Protein AF-A0A0D5C293-F1 (afdb_monomer)

Radius of gyration: 17.6 Å; Cα contacts (8 Å, |Δi|>4): 68; chains: 1; bounding box: 42×33×55 Å

Secondary structure (DSSP, 8-state):
-HHHHHHHHHHHHHHHHHHHHHHHHHHHHHHHHTTSS-HHHHHHHHHHHHHT-----HHHHHHHHHS-SEETTEEPPTTHHHHHHHHHHHHHHHHHHHHHTTTS---HHHHH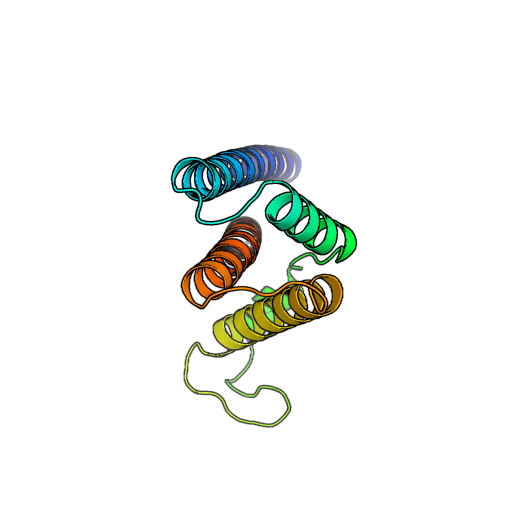HHHHHHHHHHHHHHHHHHHHHHHHHHTT-

Sequence (141 aa):
MDKILSKELKDLEKKLNKQRKEKAEEIIKDKLDKKKLDYDTISLILEIFEKSKFNWHDEHFDVFDTKTNNFRGKELPNNNRECVMLGLRLGMIRSKIIFNLRDRQFNEEERQSIDDLVWNFVWYQWKEARMLYDHSKNAKK

pLDDT: mean 85.19, std 9.33, range [49.0, 93.81]

Solvent-accessible surface area (backbone atoms only — not comparable to full-atom values): 8125 Å² total; per-residue (Å²): 112,70,72,57,57,54,47,54,51,52,52,48,51,53,51,45,54,50,52,47,51,53,52,50,52,52,52,51,47,54,34,45,77,69,64,46,46,56,70,67,60,52,51,50,51,52,50,54,57,59,74,58,72,78,76,86,52,67,68,60,54,50,52,58,74,69,53,68,55,58,54,98,91,38,80,48,64,88,82,41,63,59,55,47,52,52,49,53,51,44,51,55,5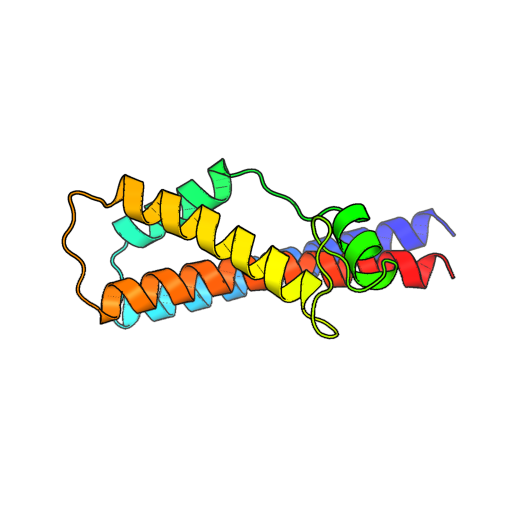3,49,54,52,48,50,65,76,43,65,93,57,92,72,55,71,67,38,52,51,44,49,52,52,51,51,44,50,54,54,49,48,55,48,52,47,44,50,54,52,46,53,51,56,53,61,74,72,107

Structure (mmCIF, N/CA/C/O backbone):
data_AF-A0A0D5C293-F1
#
_entry.id   AF-A0A0D5C293-F1
#
loop_
_atom_site.group_PDB
_atom_site.id
_atom_site.type_symbol
_atom_site.label_atom_id
_atom_site.label_alt_id
_atom_site.label_comp_id
_atom_site.label_asym_id
_atom_site.label_entity_id
_atom_site.label_seq_id
_atom_site.pdbx_PDB_ins_code
_atom_site.Cartn_x
_atom_site.Cartn_y
_atom_site.Cartn_z
_atom_site.occupancy
_atom_site.B_iso_or_equiv
_atom_site.auth_seq_id
_atom_site.auth_comp_id
_atom_site.auth_asym_id
_atom_site.auth_atom_id
_atom_site.pdbx_PDB_model_num
ATOM 1 N N . MET A 1 1 ? 12.240 9.172 -31.120 1.00 49.00 1 MET A N 1
ATOM 2 C CA . MET A 1 1 ? 11.761 7.985 -30.383 1.00 49.00 1 MET A CA 1
ATOM 3 C C . MET A 1 1 ? 11.633 8.290 -28.895 1.00 49.00 1 MET A C 1
ATOM 5 O O . MET A 1 1 ? 10.526 8.219 -28.381 1.00 49.00 1 MET A O 1
ATOM 9 N N . ASP A 1 2 ? 12.686 8.800 -28.252 1.00 57.47 2 ASP A N 1
ATOM 10 C CA . ASP A 1 2 ? 12.716 9.108 -26.806 1.00 57.47 2 ASP A CA 1
ATOM 11 C C . ASP A 1 2 ? 11.600 10.033 -26.294 1.00 57.47 2 ASP A C 1
ATOM 13 O O . ASP A 1 2 ? 11.096 9.869 -25.185 1.00 57.47 2 ASP A O 1
ATOM 17 N N . LYS A 1 3 ? 11.158 10.999 -27.110 1.00 58.78 3 LYS A N 1
ATOM 18 C CA . LYS A 1 3 ? 10.117 11.965 -26.718 1.00 58.78 3 LYS A CA 1
ATOM 19 C C . LYS A 1 3 ? 8.710 11.353 -26.645 1.00 58.78 3 LYS A C 1
ATOM 21 O O . LYS A 1 3 ? 7.891 11.830 -25.865 1.00 58.78 3 LYS A O 1
ATOM 26 N N . ILE A 1 4 ? 8.434 10.324 -27.453 1.00 62.12 4 ILE A N 1
ATOM 27 C CA . ILE A 1 4 ? 7.139 9.619 -27.486 1.00 62.12 4 ILE A CA 1
ATOM 28 C C . ILE A 1 4 ? 7.076 8.640 -26.312 1.00 62.12 4 ILE A C 1
ATOM 30 O O . ILE A 1 4 ? 6.152 8.721 -25.511 1.00 62.12 4 ILE A O 1
ATOM 34 N N . LEU A 1 5 ? 8.142 7.857 -26.126 1.00 61.81 5 LEU A N 1
ATOM 35 C CA . LEU A 1 5 ? 8.351 6.979 -24.971 1.00 61.81 5 LEU A CA 1
ATOM 36 C C . LEU A 1 5 ? 8.241 7.720 -23.630 1.00 61.81 5 LEU A C 1
ATOM 38 O O . LEU A 1 5 ? 7.571 7.263 -22.708 1.00 61.81 5 LEU A O 1
ATOM 42 N N . SER A 1 6 ? 8.828 8.917 -23.532 1.00 76.12 6 SER A N 1
ATOM 43 C CA . SER A 1 6 ? 8.711 9.756 -22.332 1.00 76.12 6 SER A CA 1
ATOM 44 C C . SER A 1 6 ? 7.284 10.265 -22.087 1.00 76.12 6 SER A C 1
ATOM 46 O O . SER A 1 6 ? 6.896 10.469 -20.936 1.00 76.12 6 SER A O 1
ATOM 48 N N . LYS A 1 7 ? 6.493 10.491 -23.144 1.00 83.06 7 LYS A N 1
ATOM 49 C CA . LYS A 1 7 ? 5.103 10.946 -23.019 1.00 83.06 7 LYS A CA 1
ATOM 50 C C . LYS A 1 7 ? 4.184 9.798 -22.600 1.00 83.06 7 LYS A C 1
ATOM 52 O O . LYS A 1 7 ? 3.413 9.969 -21.664 1.00 83.06 7 LYS A O 1
ATOM 57 N N . GLU A 1 8 ? 4.319 8.638 -23.235 1.00 84.81 8 GLU A N 1
ATOM 58 C CA . GLU A 1 8 ? 3.546 7.432 -22.916 1.00 84.81 8 GLU A CA 1
ATOM 59 C C . GLU A 1 8 ? 3.796 6.956 -21.483 1.00 84.81 8 GLU A C 1
ATOM 61 O O . GLU A 1 8 ? 2.839 6.685 -20.758 1.00 84.81 8 GLU A O 1
ATOM 66 N N . LEU A 1 9 ? 5.057 6.959 -21.031 1.00 85.44 9 LEU A N 1
ATOM 67 C CA . LEU A 1 9 ? 5.401 6.631 -19.647 1.00 85.44 9 LEU A CA 1
ATOM 68 C C . LEU A 1 9 ? 4.742 7.601 -18.655 1.00 85.44 9 LEU A C 1
ATOM 70 O O . LEU A 1 9 ? 4.116 7.164 -17.695 1.00 85.44 9 LEU A O 1
ATOM 74 N N . LYS A 1 10 ? 4.809 8.914 -18.910 1.00 86.44 10 LYS A N 1
ATOM 75 C CA . LYS A 1 10 ? 4.165 9.928 -18.054 1.00 86.44 10 LYS A CA 1
ATOM 76 C C . LYS A 1 10 ? 2.645 9.790 -18.018 1.00 86.44 10 LYS A C 1
ATOM 78 O O . LYS A 1 10 ? 2.025 10.042 -16.984 1.00 86.44 10 LYS A O 1
ATOM 83 N N . ASP A 1 11 ? 2.028 9.433 -19.138 1.00 90.25 11 ASP A N 1
ATOM 84 C CA . ASP A 1 11 ? 0.583 9.223 -19.208 1.00 90.25 11 ASP A CA 1
ATOM 85 C C . ASP A 1 11 ? 0.180 7.935 -18.466 1.00 90.25 11 ASP A C 1
ATOM 87 O O . ASP A 1 11 ? -0.825 7.927 -17.747 1.00 90.25 11 ASP A O 1
ATOM 91 N N . LEU A 1 12 ? 1.005 6.884 -18.541 1.00 89.62 12 LEU A N 1
ATOM 92 C CA . LEU A 1 12 ? 0.846 5.662 -17.753 1.00 89.62 12 LEU A CA 1
ATOM 93 C C . LEU A 1 12 ? 1.001 5.926 -16.248 1.00 89.62 12 LEU A C 1
ATOM 95 O O . LEU A 1 12 ? 0.128 5.521 -15.482 1.00 89.62 12 LEU A O 1
ATOM 99 N N . GLU A 1 13 ? 2.039 6.650 -15.824 1.00 88.19 13 GLU A N 1
ATOM 100 C CA . GLU A 1 13 ? 2.250 7.069 -14.427 1.00 88.19 13 GLU A CA 1
ATOM 101 C C . GLU A 1 13 ? 1.032 7.814 -13.878 1.00 88.19 13 GLU A C 1
ATOM 103 O O . GLU A 1 13 ? 0.504 7.477 -12.819 1.00 88.19 13 GLU A O 1
ATOM 108 N N . LYS A 1 14 ? 0.518 8.802 -14.621 1.00 90.88 14 LYS A N 1
ATOM 109 C CA . LYS A 1 14 ? -0.684 9.547 -14.214 1.00 90.88 14 LYS A CA 1
ATOM 110 C C . LYS A 1 14 ? -1.897 8.636 -14.067 1.00 90.88 14 LYS A C 1
ATOM 112 O O . LYS A 1 14 ? -2.649 8.776 -13.100 1.00 90.88 14 LYS A O 1
ATOM 117 N N . LYS A 1 15 ? -2.098 7.718 -15.017 1.00 92.38 15 LYS A N 1
ATOM 118 C CA . LYS A 1 15 ? -3.213 6.766 -14.996 1.00 92.38 15 LYS A CA 1
ATOM 119 C C . LYS A 1 15 ? -3.127 5.843 -13.783 1.00 92.38 15 LYS A C 1
ATOM 121 O O . LYS A 1 15 ? -4.125 5.686 -13.082 1.00 92.38 15 LYS A O 1
ATOM 126 N N . LEU A 1 16 ? -1.960 5.257 -13.524 1.00 90.69 16 LEU A N 1
ATOM 127 C CA . LEU A 1 16 ? -1.761 4.334 -12.408 1.00 90.69 16 LEU A CA 1
ATOM 128 C C . LEU A 1 16 ? -1.889 5.043 -11.059 1.00 90.69 16 LEU A C 1
ATOM 130 O O . LEU A 1 16 ? -2.598 4.547 -10.186 1.00 90.69 16 LEU A O 1
ATOM 134 N N . ASN A 1 17 ? -1.324 6.243 -10.924 1.00 89.00 17 ASN A N 1
ATOM 135 C CA . ASN A 1 17 ? -1.439 7.031 -9.701 1.00 89.00 17 ASN A CA 1
ATOM 136 C C . ASN A 1 17 ? -2.901 7.398 -9.404 1.00 89.00 17 ASN A C 1
ATOM 138 O O . ASN A 1 17 ? -3.348 7.303 -8.261 1.00 89.00 17 ASN A O 1
ATOM 142 N N . LYS A 1 18 ? -3.675 7.770 -10.434 1.00 91.25 18 LYS A N 1
ATOM 143 C CA . LYS A 1 18 ? -5.117 8.014 -10.292 1.00 91.25 18 LYS A CA 1
ATOM 144 C C . LYS A 1 18 ? -5.847 6.753 -9.821 1.00 91.25 18 LYS A C 1
ATOM 146 O O . LYS A 1 18 ? -6.546 6.808 -8.816 1.00 91.25 18 LYS A O 1
ATOM 151 N N . GLN A 1 19 ? -5.609 5.614 -10.472 1.00 91.06 19 GLN A N 1
ATOM 152 C CA . GLN A 1 19 ? -6.217 4.334 -10.090 1.00 91.06 19 GLN A CA 1
ATOM 153 C C . GLN A 1 19 ? -5.845 3.901 -8.667 1.00 91.06 19 GLN A C 1
ATOM 155 O O . GLN A 1 19 ? -6.679 3.353 -7.951 1.00 91.06 19 GLN A O 1
ATOM 160 N N . ARG A 1 20 ? -4.598 4.130 -8.239 1.00 89.62 20 ARG A N 1
ATOM 161 C CA . ARG A 1 20 ? -4.158 3.829 -6.873 1.00 89.62 20 ARG A CA 1
ATOM 162 C C . ARG A 1 20 ? -4.914 4.672 -5.853 1.00 89.62 20 ARG A C 1
ATOM 164 O O . ARG A 1 20 ? -5.347 4.126 -4.843 1.00 89.62 20 ARG A O 1
ATOM 171 N N . LYS A 1 21 ? -5.074 5.973 -6.111 1.00 89.56 21 LYS A N 1
ATOM 172 C CA . LYS A 1 21 ? -5.830 6.877 -5.233 1.00 89.56 21 LYS A CA 1
ATOM 173 C C . LYS A 1 21 ? -7.295 6.470 -5.133 1.00 89.56 21 LYS A C 1
ATOM 175 O O . LYS A 1 21 ? -7.781 6.305 -4.024 1.00 89.56 21 LYS A O 1
ATOM 180 N N . GLU A 1 22 ? -7.947 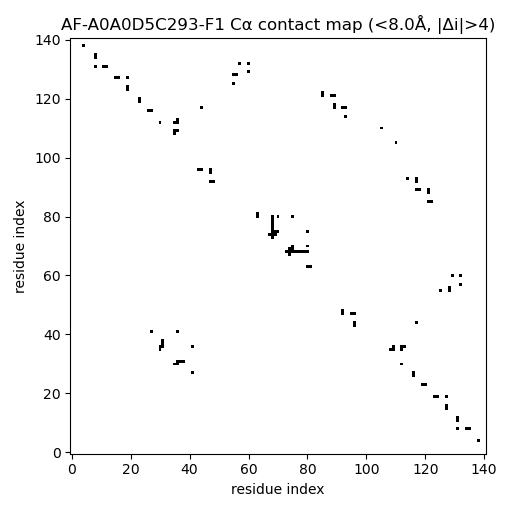6.217 -6.266 1.00 92.12 22 GLU A N 1
ATOM 181 C CA . GLU A 1 22 ? -9.347 5.770 -6.307 1.00 92.12 22 GLU A CA 1
ATOM 182 C C . GLU A 1 22 ? -9.545 4.484 -5.494 1.00 92.12 22 GLU A C 1
ATOM 184 O O . GLU A 1 22 ? -10.399 4.429 -4.615 1.00 92.12 22 GLU A O 1
ATOM 189 N N . LYS A 1 23 ? -8.682 3.480 -5.688 1.00 91.38 23 LYS A N 1
ATOM 190 C CA . LYS A 1 23 ? -8.754 2.226 -4.922 1.00 91.38 23 LYS A CA 1
ATOM 191 C C . LYS A 1 23 ? -8.460 2.409 -3.438 1.00 91.38 23 LYS A C 1
ATOM 193 O O . LYS A 1 23 ? -9.076 1.749 -2.608 1.00 91.38 23 LYS A O 1
ATOM 198 N N . ALA A 1 24 ? -7.510 3.275 -3.091 1.00 89.25 24 ALA A N 1
ATOM 199 C CA . ALA A 1 24 ? -7.227 3.586 -1.696 1.00 89.25 24 ALA A CA 1
ATOM 200 C C . ALA A 1 24 ? -8.446 4.234 -1.024 1.00 89.25 24 ALA A C 1
ATOM 202 O O . ALA A 1 24 ? -8.822 3.820 0.069 1.00 89.25 24 ALA A O 1
ATOM 203 N N . GLU A 1 25 ? -9.095 5.189 -1.694 1.00 92.19 25 GLU A N 1
ATOM 204 C CA . GLU A 1 25 ? -10.321 5.830 -1.214 1.00 92.19 25 GLU A CA 1
ATOM 205 C C . GLU A 1 25 ? -11.477 4.837 -1.065 1.00 92.19 25 GLU A C 1
ATOM 207 O O . GLU A 1 25 ? -12.167 4.867 -0.049 1.00 92.19 25 GLU A O 1
ATOM 212 N N . GLU A 1 26 ? -11.679 3.938 -2.032 1.00 93.81 26 GLU A N 1
ATOM 213 C CA . GLU A 1 26 ? -12.698 2.881 -1.958 1.00 93.81 26 GLU A CA 1
ATOM 214 C C . GLU A 1 26 ? -12.491 1.974 -0.741 1.00 93.81 26 GLU A C 1
ATOM 216 O O . GLU A 1 26 ? -13.432 1.706 0.004 1.00 93.81 26 GLU A O 1
ATOM 221 N N . ILE A 1 27 ? -11.253 1.540 -0.498 1.00 93.19 27 ILE A N 1
ATOM 222 C CA . ILE A 1 27 ? -10.926 0.658 0.629 1.00 93.19 27 ILE A CA 1
ATOM 223 C C . ILE A 1 27 ? -11.089 1.393 1.959 1.00 93.19 27 ILE A C 1
ATOM 225 O O . ILE A 1 27 ? -11.623 0.825 2.909 1.00 93.19 27 ILE A O 1
ATOM 229 N N . ILE A 1 28 ? -10.661 2.656 2.038 1.00 92.81 28 ILE A N 1
ATOM 230 C CA . ILE A 1 28 ? -10.857 3.493 3.227 1.00 92.81 28 ILE A CA 1
ATOM 231 C C . ILE A 1 28 ? -12.351 3.648 3.528 1.00 92.81 28 ILE A C 1
ATOM 233 O O . ILE A 1 28 ? -12.759 3.423 4.668 1.00 92.81 28 ILE A O 1
ATOM 237 N N . LYS A 1 29 ? -13.164 3.981 2.517 1.00 93.38 29 LYS A N 1
ATOM 238 C CA . LYS A 1 29 ? -14.622 4.103 2.657 1.00 93.38 29 LYS A CA 1
ATOM 239 C C . LYS A 1 29 ? -15.239 2.797 3.143 1.00 93.38 29 LYS A C 1
ATOM 241 O O . LYS A 1 29 ? -15.953 2.821 4.134 1.00 93.38 29 LYS A O 1
ATOM 246 N N . ASP A 1 30 ? -14.878 1.656 2.553 1.00 93.25 30 ASP A N 1
ATOM 247 C CA . ASP A 1 30 ? -15.384 0.346 2.990 1.00 93.25 30 ASP A CA 1
ATOM 248 C C . ASP A 1 30 ? -15.085 0.059 4.471 1.00 93.25 30 ASP A C 1
ATOM 250 O O . ASP A 1 30 ? -15.949 -0.427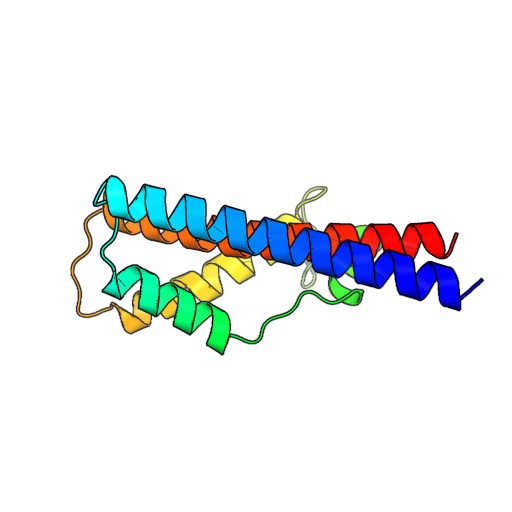 5.206 1.00 93.25 30 ASP A O 1
ATOM 254 N N . LYS A 1 31 ? -13.867 0.378 4.934 1.00 90.88 31 LYS A N 1
ATOM 255 C CA . LYS A 1 31 ? -13.474 0.179 6.337 1.00 90.88 31 LYS A CA 1
ATOM 256 C C . LYS A 1 31 ? -14.211 1.138 7.285 1.00 90.88 31 LYS A C 1
ATOM 258 O O . LYS A 1 31 ? -14.594 0.703 8.373 1.00 90.88 31 LYS A O 1
ATOM 263 N N . LEU A 1 32 ? -14.443 2.389 6.877 1.00 91.69 32 LEU A N 1
ATOM 264 C CA . LEU A 1 32 ? -15.205 3.385 7.647 1.00 91.69 32 LEU A CA 1
ATOM 265 C C . LEU A 1 32 ? -16.700 3.046 7.712 1.00 91.69 32 LEU A C 1
ATOM 267 O O . LEU A 1 32 ? -17.275 3.020 8.799 1.00 91.69 32 LEU A O 1
ATOM 271 N N . ASP A 1 33 ? -17.318 2.733 6.573 1.00 92.25 33 ASP A N 1
ATOM 272 C CA . ASP A 1 33 ? -18.754 2.452 6.455 1.00 92.25 33 ASP A CA 1
ATOM 273 C C . ASP A 1 33 ? -19.144 1.215 7.270 1.00 92.25 33 ASP A C 1
ATOM 275 O O . ASP A 1 33 ? -20.170 1.194 7.953 1.00 92.25 33 ASP A O 1
ATOM 279 N N . LYS A 1 34 ? -18.277 0.195 7.272 1.00 91.88 34 LYS A N 1
ATOM 280 C CA . LYS A 1 34 ? -18.444 -1.013 8.091 1.00 91.88 34 LYS A CA 1
ATOM 281 C C . LYS A 1 34 ? -18.051 -0.817 9.557 1.00 91.88 34 LYS A C 1
ATOM 283 O O . LYS A 1 34 ? -18.116 -1.781 10.314 1.00 91.88 34 LYS A O 1
ATOM 288 N N . LYS A 1 35 ? -17.626 0.389 9.958 1.00 88.31 35 LYS A N 1
ATOM 289 C CA . LYS A 1 35 ? -17.111 0.714 11.301 1.00 88.31 35 LYS A CA 1
ATOM 290 C C . LYS A 1 35 ? -15.996 -0.228 11.765 1.00 88.31 35 LYS A C 1
ATOM 292 O O . LYS A 1 35 ? -15.852 -0.491 12.953 1.00 88.31 35 LYS A O 1
ATOM 297 N N . LYS A 1 36 ? -15.210 -0.740 10.815 1.00 88.81 36 LYS A N 1
ATOM 298 C CA . LYS A 1 36 ? -14.079 -1.637 11.083 1.00 88.81 36 LYS A CA 1
ATOM 299 C C . LYS A 1 36 ? -12.852 -0.891 11.582 1.00 88.81 36 LYS A C 1
ATOM 301 O O . LYS A 1 36 ? -12.008 -1.489 12.235 1.00 88.81 36 LYS A O 1
ATOM 306 N N . LEU A 1 37 ? -12.739 0.387 11.223 1.00 90.88 37 LEU A N 1
ATOM 307 C CA . LEU A 1 37 ? -11.715 1.315 11.688 1.00 90.88 37 LEU A CA 1
ATOM 308 C C . LEU A 1 37 ? -12.338 2.699 11.838 1.00 90.88 37 LEU A C 1
ATOM 310 O O . LEU A 1 37 ? -13.228 3.065 11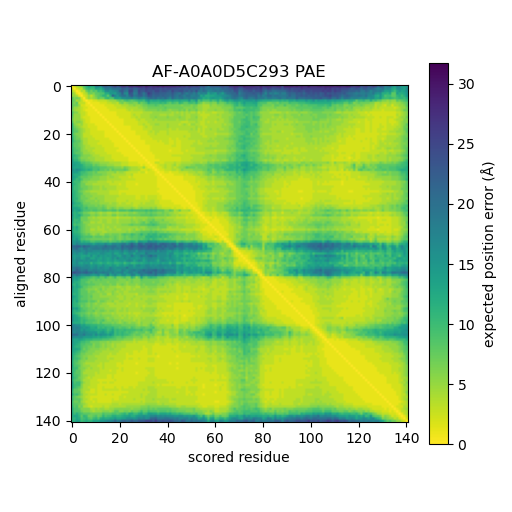.069 1.00 90.88 37 LEU A O 1
ATOM 314 N N . ASP A 1 38 ? -11.842 3.476 12.795 1.00 90.94 38 ASP A N 1
ATOM 315 C CA . ASP A 1 38 ? -12.201 4.884 12.923 1.00 90.94 38 ASP A CA 1
ATOM 316 C C . ASP A 1 38 ? -11.302 5.804 12.086 1.00 90.94 38 ASP A C 1
ATOM 318 O O . ASP A 1 38 ? -10.242 5.421 11.578 1.00 90.94 38 ASP A O 1
ATOM 322 N N . TYR A 1 39 ? -11.760 7.047 11.937 1.00 91.56 39 TYR A N 1
ATOM 323 C CA . TYR A 1 39 ? -11.086 8.064 1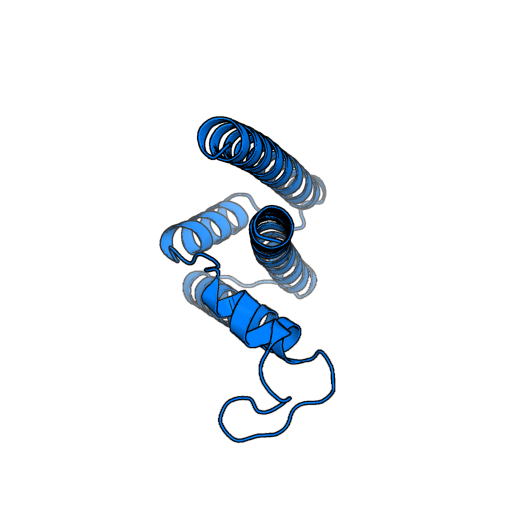1.138 1.00 91.56 39 TYR A CA 1
ATOM 324 C C . TYR A 1 39 ? -9.672 8.376 11.645 1.00 91.56 39 TYR A C 1
ATOM 326 O O . TYR A 1 39 ? -8.756 8.552 10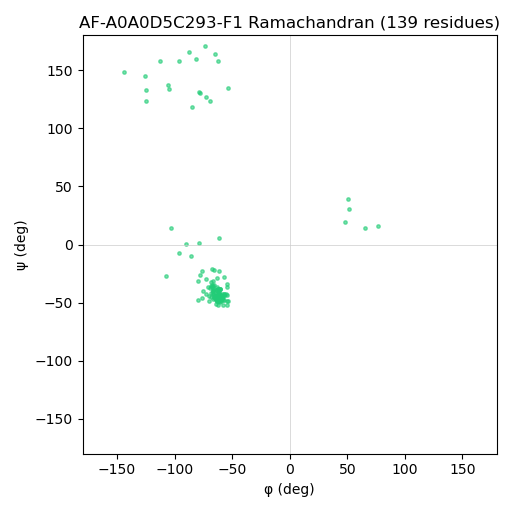.839 1.00 91.56 39 TYR A O 1
ATOM 334 N N . ASP A 1 40 ? -9.474 8.397 12.964 1.00 91.00 40 ASP A N 1
ATOM 335 C CA . ASP A 1 40 ? -8.182 8.705 13.583 1.00 91.00 40 ASP A CA 1
ATOM 336 C C . ASP A 1 40 ? -7.147 7.619 13.273 1.00 91.00 40 ASP A C 1
ATOM 338 O O . ASP A 1 40 ? -6.007 7.914 12.910 1.00 91.00 40 ASP A O 1
ATOM 342 N N . THR A 1 41 ? -7.560 6.350 13.328 1.00 91.56 41 THR A N 1
ATOM 343 C CA . THR A 1 41 ? -6.713 5.204 12.984 1.00 91.56 41 THR A CA 1
ATOM 344 C C . THR A 1 41 ? -6.314 5.251 11.516 1.00 91.56 41 THR A C 1
ATOM 346 O O . THR A 1 41 ? -5.138 5.087 11.192 1.00 91.56 41 THR A O 1
ATOM 349 N N . ILE A 1 42 ? -7.265 5.509 10.614 1.00 93.06 42 ILE A N 1
ATOM 350 C CA . ILE A 1 42 ? -6.972 5.606 9.179 1.00 93.06 42 ILE A CA 1
ATOM 351 C C . ILE A 1 42 ? -6.034 6.782 8.894 1.00 93.06 42 ILE A C 1
ATOM 353 O O . ILE A 1 42 ? -5.060 6.620 8.156 1.00 93.06 42 ILE A O 1
ATOM 357 N N . SER A 1 43 ? -6.284 7.938 9.509 1.00 93.31 43 SER A N 1
ATOM 358 C CA . SER A 1 43 ? -5.453 9.135 9.353 1.00 93.31 43 SER A CA 1
ATOM 359 C C . SER A 1 43 ? -4.011 8.878 9.789 1.00 93.31 43 SER A C 1
ATOM 361 O O . SER A 1 43 ? -3.079 9.196 9.051 1.00 93.31 43 SER A O 1
ATOM 363 N N . LEU A 1 44 ? -3.818 8.209 10.928 1.00 93.00 44 LEU A N 1
ATOM 364 C CA . LEU A 1 44 ? -2.493 7.820 11.402 1.00 93.00 44 LEU A CA 1
ATOM 365 C C . LEU A 1 44 ? -1.793 6.846 10.442 1.00 93.00 44 LEU A C 1
ATOM 367 O O . LEU A 1 44 ? -0.599 6.985 10.171 1.00 93.00 44 LEU A O 1
ATOM 371 N N . ILE A 1 45 ? -2.512 5.844 9.926 1.00 92.56 45 ILE A N 1
ATOM 372 C CA . ILE A 1 45 ? -1.950 4.875 8.972 1.00 92.56 45 ILE A CA 1
ATOM 373 C C . ILE A 1 45 ? -1.457 5.596 7.715 1.00 92.56 45 ILE A C 1
ATOM 375 O O . ILE A 1 45 ? -0.341 5.331 7.260 1.00 92.56 45 ILE A O 1
ATOM 379 N N . LEU A 1 46 ? -2.261 6.519 7.179 1.00 92.19 46 LEU A N 1
ATOM 380 C CA . LEU A 1 46 ? -1.898 7.337 6.021 1.00 92.19 46 LEU A CA 1
ATOM 381 C C . LEU A 1 46 ? -0.663 8.196 6.306 1.00 92.19 46 LEU A C 1
ATOM 383 O O . LEU A 1 46 ? 0.284 8.184 5.518 1.00 92.19 46 LEU A O 1
ATOM 387 N N . GLU A 1 47 ? -0.630 8.863 7.458 1.00 92.88 47 GLU A N 1
ATOM 388 C CA . GLU A 1 47 ? 0.496 9.693 7.885 1.00 92.88 47 GLU A CA 1
ATOM 389 C C . GLU A 1 47 ? 1.795 8.879 8.005 1.00 92.88 47 GLU A C 1
ATOM 391 O O . GLU A 1 47 ? 2.852 9.295 7.525 1.00 92.88 47 GLU A O 1
ATOM 396 N N . ILE A 1 48 ? 1.738 7.685 8.605 1.00 92.25 48 ILE A N 1
ATOM 397 C CA . ILE A 1 48 ? 2.893 6.783 8.718 1.00 92.25 48 ILE A CA 1
ATOM 398 C C . ILE A 1 48 ? 3.377 6.345 7.335 1.00 92.25 48 ILE A C 1
ATOM 400 O O . ILE A 1 48 ? 4.590 6.280 7.093 1.00 92.25 48 ILE A O 1
ATOM 404 N N . PHE A 1 49 ? 2.448 6.047 6.427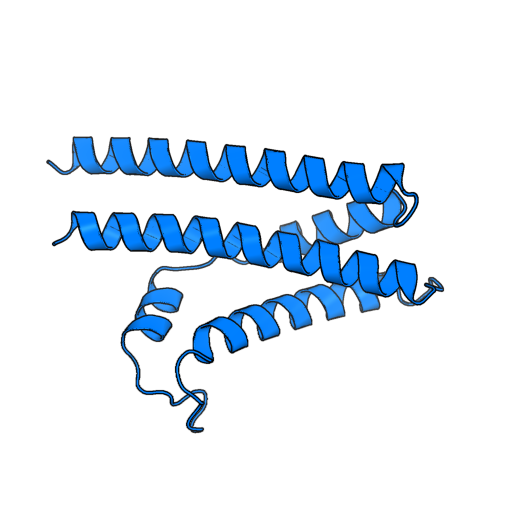 1.00 89.69 49 PHE A N 1
ATOM 405 C CA . PHE A 1 49 ? 2.773 5.689 5.053 1.00 89.69 49 PHE A CA 1
ATOM 406 C C . PHE A 1 49 ? 3.491 6.829 4.334 1.00 89.69 49 PHE A C 1
ATOM 408 O O . PHE A 1 49 ? 4.557 6.607 3.758 1.00 89.69 49 PHE A O 1
ATOM 415 N N . GLU A 1 50 ? 2.970 8.049 4.422 1.00 88.12 50 GLU A N 1
ATOM 416 C CA . GLU A 1 50 ? 3.556 9.235 3.800 1.00 88.12 50 GLU A CA 1
ATOM 417 C C . GLU A 1 50 ? 4.942 9.556 4.382 1.00 88.12 50 GLU A C 1
ATOM 419 O O . GLU A 1 50 ? 5.931 9.670 3.649 1.00 88.12 50 GLU A O 1
ATOM 424 N N . LYS A 1 51 ? 5.063 9.578 5.716 1.00 90.75 51 LYS A N 1
ATOM 425 C CA . LYS A 1 51 ? 6.333 9.822 6.423 1.00 90.75 51 LYS A CA 1
ATOM 426 C C . LYS A 1 51 ? 7.400 8.776 6.131 1.00 90.75 51 LYS A C 1
ATOM 428 O O . LYS A 1 51 ? 8.588 9.052 6.293 1.00 90.75 51 LYS A O 1
ATOM 433 N N . SER A 1 52 ? 7.010 7.573 5.713 1.00 86.88 52 SER A N 1
ATOM 434 C CA . SER A 1 52 ? 7.970 6.521 5.390 1.00 86.88 52 SER A CA 1
ATOM 435 C C . SER A 1 52 ? 8.844 6.845 4.174 1.00 86.88 52 SER A C 1
ATOM 437 O O . SER A 1 52 ? 9.914 6.249 4.068 1.00 86.88 52 SER A O 1
ATOM 439 N N . LYS A 1 53 ? 8.395 7.748 3.281 1.00 84.31 53 LYS A N 1
ATOM 440 C CA . LYS A 1 53 ? 9.086 8.181 2.046 1.00 84.31 53 LYS A CA 1
ATOM 441 C C . LYS A 1 53 ? 9.629 7.041 1.171 1.00 84.31 53 LYS A C 1
ATOM 443 O O . LYS A 1 53 ? 10.527 7.247 0.360 1.00 84.31 53 LYS A O 1
ATOM 448 N N . PHE A 1 54 ? 9.119 5.827 1.354 1.00 85.56 54 PHE A N 1
ATOM 449 C CA . PHE A 1 54 ? 9.620 4.654 0.660 1.00 85.56 54 PHE A CA 1
ATOM 450 C C . PHE A 1 54 ? 9.069 4.617 -0.757 1.00 85.56 54 PHE A C 1
ATOM 452 O O . PHE A 1 54 ? 7.854 4.695 -0.947 1.00 85.56 54 PHE A O 1
ATOM 459 N N . ASN A 1 55 ? 9.965 4.403 -1.714 1.00 85.56 55 ASN A N 1
ATOM 460 C CA . ASN A 1 55 ? 9.638 4.203 -3.113 1.00 85.56 55 ASN A CA 1
ATOM 461 C C . ASN A 1 55 ? 10.257 2.893 -3.599 1.00 85.56 55 ASN A C 1
ATOM 463 O O . ASN A 1 55 ? 11.346 2.499 -3.176 1.00 85.56 55 ASN A O 1
ATOM 467 N N . TRP A 1 56 ? 9.545 2.214 -4.491 1.00 88.25 56 TRP A N 1
ATOM 468 C CA . TRP A 1 56 ? 10.114 1.104 -5.237 1.00 88.25 56 TRP A CA 1
ATOM 469 C C . TRP A 1 56 ? 10.992 1.673 -6.351 1.00 88.25 56 TRP A C 1
ATOM 471 O O . TRP A 1 56 ? 10.554 2.562 -7.077 1.00 88.25 56 TRP A O 1
ATOM 481 N N . HIS A 1 57 ? 12.218 1.174 -6.461 1.00 87.44 57 HIS A N 1
ATOM 482 C CA . HIS A 1 57 ? 13.173 1.568 -7.487 1.00 87.44 57 HIS A CA 1
ATOM 483 C C . HIS A 1 57 ? 13.424 0.407 -8.450 1.00 87.44 57 HIS A C 1
ATOM 485 O O . HIS A 1 57 ? 13.210 -0.753 -8.084 1.00 87.44 57 HIS A O 1
ATOM 491 N N . ASP A 1 58 ? 13.893 0.717 -9.658 1.00 86.50 58 ASP A N 1
ATOM 492 C CA . ASP A 1 58 ? 14.177 -0.267 -10.707 1.00 86.50 58 ASP A CA 1
ATOM 493 C C . ASP A 1 58 ? 15.131 -1.364 -10.214 1.00 86.50 58 ASP A C 1
ATOM 495 O O . ASP A 1 58 ? 14.918 -2.543 -10.498 1.00 86.50 58 ASP A O 1
ATOM 499 N N . GLU A 1 59 ? 16.113 -1.013 -9.377 1.00 84.00 59 GLU A N 1
ATOM 500 C CA . GLU A 1 59 ? 17.079 -1.964 -8.825 1.00 84.00 59 GLU A CA 1
ATOM 501 C C . GLU A 1 59 ? 16.412 -3.026 -7.942 1.00 84.00 59 GLU A C 1
ATOM 503 O O . GLU A 1 59 ? 16.912 -4.149 -7.843 1.00 84.00 59 GLU A O 1
ATOM 508 N N . HIS A 1 60 ? 15.282 -2.708 -7.298 1.00 85.62 60 HIS A N 1
ATOM 509 C CA . HIS A 1 60 ? 14.529 -3.700 -6.532 1.00 85.62 60 HIS A CA 1
ATOM 510 C C . HIS A 1 60 ? 13.980 -4.791 -7.457 1.00 85.62 60 HIS A C 1
ATOM 512 O O . HIS A 1 60 ? 14.107 -5.974 -7.142 1.00 85.62 60 HIS A O 1
ATOM 518 N N . PHE A 1 61 ? 13.425 -4.402 -8.606 1.00 87.12 61 PHE A N 1
ATOM 519 C CA . PHE A 1 61 ? 12.842 -5.326 -9.577 1.00 87.12 61 PHE A CA 1
ATOM 520 C C . PHE A 1 61 ? 13.912 -6.081 -10.366 1.00 87.12 61 PHE A C 1
ATOM 522 O O . PHE A 1 61 ? 13.801 -7.295 -10.519 1.00 87.12 61 PHE A O 1
ATOM 529 N N . ASP A 1 62 ? 15.004 -5.418 -10.759 1.00 83.19 62 ASP A N 1
ATOM 530 C CA . ASP A 1 62 ? 16.163 -6.083 -11.365 1.00 83.19 62 ASP A CA 1
ATOM 531 C C . ASP A 1 62 ? 16.689 -7.197 -10.444 1.00 83.19 62 ASP A C 1
ATOM 533 O O . ASP A 1 62 ? 16.977 -8.306 -10.894 1.00 83.19 62 ASP A O 1
ATOM 537 N N . VAL A 1 63 ? 16.773 -6.954 -9.132 1.00 78.75 63 VAL A N 1
ATOM 538 C CA . VAL A 1 63 ? 17.195 -7.968 -8.151 1.00 78.75 63 VAL A CA 1
ATOM 539 C C . VAL A 1 63 ? 16.192 -9.121 -8.028 1.00 78.75 63 VAL A C 1
ATOM 541 O O . VAL A 1 63 ? 16.615 -10.267 -7.824 1.00 78.75 63 VAL A O 1
ATOM 544 N N . PHE A 1 64 ? 14.889 -8.848 -8.138 1.00 80.06 64 PHE A N 1
ATOM 545 C CA . PHE A 1 64 ? 13.860 -9.893 -8.158 1.00 80.06 64 PHE A CA 1
ATOM 546 C C . PHE A 1 64 ? 14.006 -10.783 -9.388 1.00 80.06 64 PHE A C 1
ATOM 548 O O . PHE A 1 64 ? 14.059 -12.004 -9.242 1.00 80.06 64 PHE A O 1
ATOM 555 N N . ASP A 1 65 ? 14.174 -10.167 -10.554 1.00 79.75 65 ASP A N 1
ATOM 556 C CA . ASP A 1 65 ? 14.130 -10.848 -11.845 1.00 79.75 65 ASP A CA 1
ATOM 557 C C . ASP A 1 65 ? 15.441 -11.577 -12.190 1.00 79.75 65 ASP A C 1
ATOM 559 O O . ASP A 1 65 ? 15.416 -12.596 -12.877 1.00 79.75 65 ASP A O 1
ATOM 563 N N . THR A 1 66 ? 16.600 -11.074 -11.737 1.00 75.81 66 THR A N 1
ATOM 564 C CA . THR A 1 66 ? 17.915 -11.530 -12.248 1.00 75.81 66 THR A CA 1
ATOM 565 C C . THR A 1 66 ? 18.733 -12.397 -11.297 1.00 75.81 66 THR A C 1
ATOM 567 O O . THR A 1 66 ? 19.574 -13.173 -11.752 1.00 75.81 66 THR A O 1
ATOM 570 N N . LYS A 1 67 ? 18.562 -12.275 -9.973 1.00 67.81 67 LYS A N 1
ATOM 571 C CA . LYS A 1 67 ? 19.430 -13.006 -9.032 1.00 67.81 67 LYS A CA 1
ATOM 572 C C . LYS A 1 67 ? 18.984 -14.456 -8.840 1.00 67.81 67 LYS A C 1
ATOM 574 O O . LYS A 1 67 ? 17.832 -14.800 -9.095 1.00 67.81 67 LYS A O 1
ATOM 579 N N . THR A 1 68 ? 19.892 -15.307 -8.363 1.00 64.75 68 THR A N 1
ATOM 580 C CA . THR A 1 68 ? 19.562 -16.646 -7.848 1.00 64.75 68 THR A CA 1
ATOM 581 C C . THR A 1 68 ? 18.698 -16.520 -6.598 1.00 64.75 68 THR A C 1
ATOM 583 O O . THR A 1 68 ? 18.656 -15.451 -5.988 1.00 64.75 68 THR A O 1
ATOM 586 N N . ASN A 1 69 ? 18.021 -17.589 -6.170 1.00 70.50 69 ASN A N 1
ATOM 587 C CA . ASN A 1 69 ? 17.127 -17.544 -5.008 1.00 70.50 69 ASN A CA 1
ATOM 588 C C . ASN A 1 69 ? 17.802 -17.175 -3.676 1.00 70.50 69 ASN A C 1
ATOM 590 O O . ASN A 1 69 ? 17.143 -17.151 -2.646 1.00 70.50 69 ASN A O 1
ATOM 594 N N . ASN A 1 70 ? 19.082 -16.821 -3.668 1.00 67.69 70 ASN A N 1
ATOM 595 C CA . ASN A 1 70 ? 19.769 -16.337 -2.491 1.00 67.69 70 ASN A CA 1
ATOM 596 C C . ASN A 1 70 ? 19.303 -14.941 -2.044 1.00 67.69 70 ASN A C 1
ATOM 598 O O . ASN A 1 70 ? 19.443 -13.946 -2.756 1.00 67.69 70 ASN A O 1
ATOM 602 N N . PHE A 1 71 ? 18.850 -14.850 -0.796 1.00 69.75 71 PHE A N 1
ATOM 603 C CA . PHE A 1 71 ? 18.603 -13.609 -0.071 1.00 69.75 71 PHE A CA 1
ATOM 604 C C . PHE A 1 71 ? 19.382 -13.629 1.246 1.00 69.75 71 PHE A C 1
ATOM 606 O O . PHE A 1 71 ? 19.241 -14.551 2.044 1.00 69.75 71 PHE A O 1
ATOM 613 N N . ARG A 1 72 ? 20.239 -12.621 1.474 1.00 70.88 72 ARG A N 1
ATOM 614 C CA . ARG A 1 72 ? 21.115 -12.526 2.665 1.00 70.88 72 ARG A CA 1
ATOM 615 C C . ARG A 1 72 ? 21.935 -13.804 2.946 1.00 70.88 72 ARG A C 1
ATOM 617 O O . ARG A 1 72 ? 22.105 -14.196 4.095 1.00 70.88 72 ARG A O 1
ATOM 624 N N . GLY A 1 73 ? 22.433 -14.460 1.897 1.00 74.50 73 GLY A N 1
ATOM 625 C CA . GLY A 1 73 ? 23.232 -15.688 2.020 1.00 74.50 73 GLY A CA 1
ATOM 626 C C . GLY A 1 73 ? 22.424 -16.960 2.312 1.00 74.50 73 GLY A C 1
ATOM 627 O O . GLY A 1 73 ? 23.002 -17.954 2.745 1.00 74.50 73 GLY A O 1
ATOM 628 N N . LYS A 1 74 ? 21.099 -16.934 2.111 1.00 75.00 74 LYS A N 1
ATOM 629 C CA . LYS A 1 74 ? 20.208 -18.093 2.240 1.00 75.00 74 LYS A CA 1
ATOM 630 C C . LYS A 1 74 ? 19.412 -18.305 0.963 1.00 75.00 74 LYS A C 1
ATOM 632 O O . LYS A 1 74 ? 18.821 -17.354 0.459 1.00 75.00 74 LYS A O 1
ATOM 637 N N . GLU A 1 75 ? 19.353 -19.542 0.488 1.00 78.75 75 GLU A N 1
ATOM 638 C CA . GLU A 1 75 ? 18.542 -19.906 -0.668 1.00 78.75 75 GLU A CA 1
ATOM 639 C C . GLU A 1 75 ? 17.057 -19.907 -0.289 1.00 78.75 75 GLU A C 1
ATOM 641 O O . GLU A 1 75 ? 16.647 -20.503 0.707 1.00 78.75 75 GLU A O 1
ATOM 646 N N . LEU A 1 76 ? 16.257 -19.186 -1.064 1.00 72.75 76 LEU A N 1
ATOM 647 C CA . LEU A 1 76 ? 14.814 -19.105 -0.925 1.00 72.75 76 LEU A CA 1
ATOM 648 C C . LEU A 1 76 ? 14.126 -20.096 -1.879 1.00 72.75 76 LEU A C 1
ATOM 650 O O . LEU A 1 76 ? 14.677 -20.469 -2.913 1.00 72.75 76 LEU A O 1
ATOM 654 N N . PRO A 1 77 ? 12.878 -20.485 -1.594 1.00 71.00 77 PRO A N 1
ATOM 655 C CA . PRO A 1 77 ? 12.041 -21.143 -2.588 1.00 71.00 77 PRO A CA 1
ATOM 656 C C . PRO A 1 77 ? 11.772 -20.229 -3.797 1.00 71.00 77 PRO A C 1
ATOM 658 O O . PRO A 1 77 ? 11.852 -18.998 -3.703 1.00 71.00 77 PRO A O 1
ATOM 661 N N . ASN A 1 78 ? 11.433 -20.833 -4.938 1.00 66.75 78 ASN A N 1
ATOM 662 C CA . ASN A 1 78 ? 11.143 -20.107 -6.177 1.00 66.75 78 ASN A CA 1
ATOM 663 C C . ASN A 1 78 ? 10.071 -19.023 -5.963 1.00 66.75 78 ASN A C 1
ATOM 665 O O . ASN A 1 78 ? 9.041 -19.276 -5.348 1.00 66.75 78 ASN A O 1
ATOM 669 N N . ASN A 1 79 ? 10.320 -17.825 -6.505 1.00 64.00 79 ASN A N 1
ATOM 670 C CA . ASN A 1 79 ? 9.430 -16.656 -6.459 1.00 64.00 79 ASN A CA 1
ATOM 671 C C . ASN A 1 79 ? 9.174 -16.033 -5.065 1.00 64.00 79 ASN A C 1
ATOM 673 O O . ASN A 1 79 ? 8.292 -15.195 -4.908 1.00 64.00 79 ASN A O 1
ATOM 677 N N . ASN A 1 80 ? 9.969 -16.375 -4.043 1.00 73.00 80 ASN A N 1
ATOM 678 C CA . ASN A 1 80 ? 9.759 -15.831 -2.695 1.00 73.00 80 ASN A CA 1
ATOM 679 C C . ASN A 1 80 ? 10.429 -14.475 -2.426 1.00 73.00 80 ASN A C 1
ATOM 681 O O . ASN A 1 80 ? 10.154 -13.880 -1.391 1.00 73.00 80 ASN A O 1
ATOM 685 N N . ARG A 1 81 ? 11.300 -13.949 -3.298 1.00 76.62 81 ARG A N 1
ATOM 686 C CA . ARG A 1 81 ? 12.029 -12.689 -3.016 1.00 76.62 81 ARG A CA 1
ATOM 687 C C . ARG A 1 81 ? 11.127 -11.467 -2.988 1.00 76.62 81 ARG A C 1
ATOM 689 O O . ARG A 1 81 ? 11.218 -10.656 -2.068 1.00 76.62 81 ARG A O 1
ATOM 696 N N . GLU A 1 82 ? 10.252 -11.371 -3.973 1.00 80.69 82 GLU A N 1
ATOM 697 C CA . GLU A 1 82 ? 9.258 -10.311 -4.041 1.00 80.69 82 GLU A CA 1
ATOM 698 C C . GLU A 1 82 ? 8.294 -10.402 -2.853 1.00 80.69 82 GLU A C 1
ATOM 700 O O . GLU A 1 82 ? 8.112 -9.422 -2.133 1.00 80.69 82 GLU A O 1
ATOM 705 N N . CYS A 1 83 ? 7.809 -11.610 -2.543 1.00 81.50 83 CYS A N 1
ATOM 706 C CA . CYS A 1 83 ? 7.009 -11.887 -1.349 1.00 81.50 83 CYS A CA 1
ATOM 707 C C . CYS A 1 83 ? 7.729 -11.496 -0.048 1.00 81.50 83 CYS A C 1
ATOM 709 O O . CYS A 1 83 ? 7.119 -10.902 0.838 1.00 81.50 83 CYS A O 1
ATOM 711 N N . VAL A 1 84 ? 9.029 -11.785 0.075 1.00 82.12 84 VAL A N 1
ATOM 712 C CA . VAL A 1 84 ? 9.841 -11.414 1.244 1.00 82.12 84 VAL A CA 1
ATOM 713 C C . VAL A 1 84 ? 9.952 -9.899 1.365 1.00 82.12 84 VAL A C 1
ATOM 715 O O . VAL A 1 84 ? 9.747 -9.369 2.453 1.00 82.12 84 VAL A O 1
ATOM 718 N N . MET A 1 85 ? 10.240 -9.178 0.280 1.00 84.06 85 MET A N 1
ATOM 719 C CA . MET A 1 85 ? 10.336 -7.715 0.327 1.00 84.06 85 MET A CA 1
ATOM 720 C C . MET A 1 85 ? 8.988 -7.053 0.618 1.00 84.06 85 MET A C 1
ATOM 722 O O . MET A 1 85 ? 8.929 -6.128 1.430 1.00 84.06 85 MET A O 1
ATOM 726 N N . LEU A 1 86 ? 7.903 -7.559 0.028 1.00 87.69 86 LEU A N 1
ATOM 727 C CA . LEU A 1 86 ? 6.536 -7.150 0.351 1.00 87.69 86 LEU A CA 1
ATOM 728 C C . LEU A 1 86 ? 6.217 -7.397 1.832 1.00 87.69 86 LEU A C 1
ATOM 730 O O . LEU A 1 86 ? 5.725 -6.498 2.513 1.00 87.69 86 LEU A O 1
ATOM 734 N N . GLY A 1 87 ? 6.573 -8.571 2.356 1.00 86.62 87 GLY A N 1
ATOM 735 C CA . GLY A 1 87 ? 6.393 -8.932 3.762 1.00 86.62 87 GLY A CA 1
ATOM 736 C C . GLY A 1 87 ? 7.218 -8.067 4.720 1.00 86.62 87 GLY A C 1
ATOM 737 O O . GLY A 1 87 ? 6.696 -7.596 5.728 1.00 86.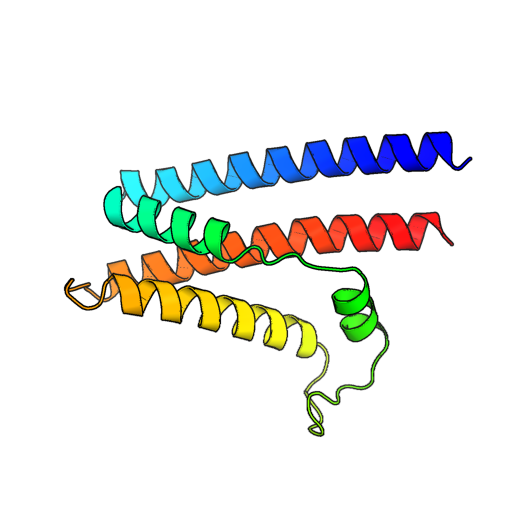62 87 GLY A O 1
ATOM 738 N N . LEU A 1 88 ? 8.482 -7.782 4.393 1.00 86.94 88 LEU A N 1
ATOM 739 C CA . LEU A 1 88 ? 9.332 -6.868 5.165 1.00 86.94 88 LEU A CA 1
ATOM 740 C C . LEU A 1 88 ? 8.739 -5.459 5.202 1.00 86.94 88 LEU A C 1
ATOM 742 O O . LEU A 1 88 ? 8.737 -4.806 6.249 1.00 86.94 88 LEU A O 1
ATOM 746 N N . ARG A 1 89 ? 8.217 -4.994 4.065 1.00 89.12 89 ARG A N 1
ATOM 747 C CA . ARG A 1 89 ? 7.595 -3.678 3.961 1.00 89.12 89 ARG A CA 1
ATOM 748 C C . ARG A 1 89 ? 6.311 -3.594 4.785 1.00 89.12 89 ARG A C 1
ATOM 750 O O . ARG A 1 89 ? 6.158 -2.641 5.550 1.00 89.12 89 ARG A O 1
ATOM 757 N N . LEU A 1 90 ? 5.444 -4.600 4.666 1.00 90.00 90 LEU A N 1
ATOM 758 C CA . LEU A 1 90 ? 4.243 -4.760 5.486 1.00 90.00 90 LEU A CA 1
ATOM 759 C C . LEU A 1 90 ? 4.602 -4.734 6.977 1.00 90.00 90 LEU A C 1
ATOM 761 O O . LEU A 1 90 ? 4.074 -3.910 7.720 1.00 90.00 90 LEU A O 1
ATOM 765 N N . GLY A 1 91 ? 5.559 -5.566 7.395 1.00 88.06 91 GLY A N 1
ATOM 766 C CA . GLY A 1 91 ? 6.007 -5.656 8.783 1.00 88.06 91 GLY A CA 1
ATOM 767 C C . GLY A 1 91 ? 6.551 -4.334 9.326 1.00 88.06 91 GLY A C 1
ATOM 768 O O . GLY A 1 91 ? 6.203 -3.938 10.434 1.00 88.06 91 GLY A O 1
ATOM 769 N N . MET A 1 92 ? 7.347 -3.598 8.543 1.00 90.75 92 MET A N 1
ATOM 770 C CA . MET A 1 92 ? 7.883 -2.300 8.969 1.00 90.75 92 MET A CA 1
ATOM 771 C C . MET A 1 92 ? 6.778 -1.268 9.216 1.00 90.75 92 MET A C 1
ATOM 773 O O . MET A 1 92 ? 6.827 -0.542 10.211 1.00 90.75 92 MET A O 1
ATOM 777 N N . ILE A 1 93 ? 5.802 -1.170 8.311 1.00 91.50 93 ILE A N 1
ATOM 778 C CA . ILE A 1 93 ? 4.709 -0.203 8.450 1.00 91.50 93 ILE A CA 1
ATOM 779 C C . ILE A 1 93 ? 3.791 -0.602 9.601 1.00 91.50 93 ILE A C 1
ATOM 781 O O . ILE A 1 93 ? 3.497 0.234 10.456 1.00 91.50 93 ILE A O 1
ATOM 785 N N . ARG A 1 94 ? 3.440 -1.888 9.687 1.00 89.19 94 ARG A N 1
ATOM 786 C CA . ARG A 1 94 ? 2.664 -2.455 10.792 1.00 89.19 94 ARG A CA 1
ATOM 787 C C . ARG A 1 94 ? 3.298 -2.147 12.148 1.00 89.19 94 ARG A C 1
ATOM 789 O O . ARG A 1 94 ? 2.622 -1.621 13.025 1.00 89.19 94 ARG A O 1
ATOM 796 N N . SER A 1 95 ? 4.603 -2.375 12.310 1.00 88.31 95 SER A N 1
ATOM 797 C CA . SER A 1 95 ? 5.312 -2.076 13.563 1.00 88.31 95 SER A CA 1
ATOM 798 C C . SER A 1 95 ? 5.249 -0.596 13.944 1.00 88.31 95 SER A C 1
ATOM 800 O O . SER A 1 95 ? 5.084 -0.272 15.118 1.00 88.31 95 SER A O 1
ATOM 802 N N . LYS A 1 96 ? 5.338 0.320 12.968 1.00 91.81 96 LYS A N 1
ATOM 803 C CA . LYS A 1 96 ? 5.186 1.762 13.227 1.00 91.81 96 LYS A CA 1
ATOM 804 C C . LYS A 1 96 ? 3.765 2.118 13.655 1.00 91.81 96 LYS A C 1
ATOM 806 O O . LYS A 1 96 ? 3.605 2.938 14.554 1.00 91.81 96 LYS A O 1
ATOM 811 N N . ILE A 1 97 ? 2.756 1.511 13.037 1.00 89.69 97 ILE A N 1
ATOM 812 C CA . ILE A 1 97 ? 1.346 1.722 13.387 1.00 89.69 97 ILE A CA 1
ATOM 813 C C . ILE A 1 97 ? 1.082 1.239 14.812 1.00 89.69 97 ILE A C 1
ATOM 815 O O . ILE A 1 97 ? 0.618 2.019 15.638 1.00 89.69 97 ILE A O 1
ATOM 819 N N . ILE A 1 98 ? 1.486 0.007 15.132 1.00 86.38 98 ILE A N 1
ATOM 820 C CA . ILE A 1 98 ? 1.353 -0.568 16.478 1.00 86.38 98 ILE A CA 1
ATOM 821 C C . ILE A 1 98 ? 2.054 0.311 17.519 1.00 86.38 98 ILE A C 1
ATOM 823 O O . ILE A 1 98 ? 1.484 0.593 18.566 1.00 86.38 98 ILE A O 1
ATOM 827 N N . PHE A 1 99 ? 3.266 0.795 17.232 1.00 87.88 99 PHE A N 1
ATOM 828 C CA . PHE A 1 99 ? 3.997 1.662 18.158 1.00 87.88 99 PHE A CA 1
ATOM 829 C C . PHE A 1 99 ? 3.271 2.984 18.457 1.00 87.88 99 PHE A C 1
ATOM 831 O O . PHE A 1 99 ? 3.292 3.447 19.601 1.00 87.88 99 PHE A O 1
ATOM 838 N N . ASN A 1 100 ? 2.654 3.598 17.442 1.00 88.69 100 ASN A N 1
ATOM 839 C CA . ASN A 1 100 ? 1.909 4.850 17.603 1.00 88.69 100 ASN A CA 1
ATOM 840 C C . ASN A 1 100 ? 0.536 4.634 18.253 1.00 88.69 100 ASN A C 1
ATOM 842 O O . ASN A 1 100 ? 0.014 5.552 18.872 1.00 88.69 100 ASN A O 1
ATOM 846 N N . LEU A 1 101 ? -0.021 3.426 18.162 1.00 85.62 101 LEU A N 1
ATOM 847 C CA . LEU A 1 101 ? -1.311 3.076 18.756 1.00 85.62 101 LEU A CA 1
ATOM 848 C C . LEU A 1 101 ? -1.188 2.257 20.049 1.00 85.62 101 LEU A C 1
ATOM 850 O O . LEU A 1 101 ? -2.171 1.680 20.502 1.00 85.62 101 LEU A O 1
ATOM 854 N N . ARG A 1 102 ? 0.004 2.188 20.650 1.00 84.00 102 ARG A N 1
ATOM 855 C CA . ARG A 1 102 ? 0.303 1.316 21.801 1.00 84.00 102 ARG A CA 1
ATOM 856 C C . ARG A 1 102 ? -0.601 1.535 23.019 1.00 84.00 102 ARG A C 1
ATOM 858 O O . ARG A 1 102 ? -0.815 0.603 23.784 1.00 84.00 102 ARG A O 1
ATOM 865 N N . ASP A 1 103 ? -1.123 2.749 23.180 1.00 86.50 103 ASP A N 1
ATOM 866 C CA . ASP A 1 103 ? -1.979 3.134 24.307 1.00 86.50 103 ASP A CA 1
ATOM 867 C C . ASP A 1 103 ? -3.473 2.881 24.009 1.00 86.50 103 ASP A C 1
ATOM 869 O O . ASP A 1 103 ? -4.340 3.145 24.842 1.00 86.50 103 ASP A O 1
ATOM 873 N N . ARG A 1 104 ? -3.788 2.349 22.818 1.00 85.50 104 ARG A N 1
ATOM 874 C CA . ARG A 1 104 ? -5.140 2.039 22.348 1.00 85.50 104 ARG A CA 1
ATOM 875 C C . ARG A 1 104 ? -5.387 0.531 22.411 1.00 85.50 104 ARG A C 1
ATOM 877 O O . ARG A 1 104 ? -4.566 -0.265 21.959 1.00 85.50 104 ARG A O 1
ATOM 884 N N . GLN A 1 105 ? -6.536 0.122 22.946 1.00 83.00 105 GLN A N 1
ATOM 885 C CA . GLN A 1 105 ? -6.965 -1.275 22.869 1.00 83.00 105 GLN A CA 1
ATOM 886 C C . GLN A 1 105 ? -7.691 -1.519 21.549 1.00 83.00 105 GLN A C 1
ATOM 888 O O . GLN A 1 105 ? -8.737 -0.928 21.312 1.00 83.00 105 GLN A O 1
ATOM 893 N N . PHE A 1 106 ? -7.142 -2.417 20.731 1.00 84.31 106 PHE A N 1
ATOM 894 C CA . PHE A 1 106 ? -7.827 -2.964 19.562 1.00 84.31 106 PHE A CA 1
ATOM 895 C C . PHE A 1 106 ? -8.273 -4.391 19.811 1.00 84.31 106 PHE A C 1
ATOM 897 O O . PHE A 1 106 ? -7.484 -5.211 20.308 1.00 84.31 106 PHE A O 1
ATOM 904 N N . ASN A 1 107 ? -9.491 -4.690 19.378 1.00 88.62 107 ASN A N 1
ATOM 905 C CA . ASN A 1 107 ? -9.961 -6.053 19.214 1.00 88.62 107 ASN A CA 1
ATOM 906 C C . ASN A 1 107 ? -9.322 -6.712 17.972 1.00 88.62 107 ASN A C 1
ATOM 908 O O . ASN A 1 107 ? -8.622 -6.074 17.182 1.00 88.62 107 ASN A O 1
ATOM 912 N N . GLU A 1 108 ? -9.529 -8.017 17.814 1.00 88.69 108 GLU A N 1
ATOM 913 C CA . GLU A 1 108 ? -8.910 -8.782 16.725 1.00 88.69 108 GLU A CA 1
ATOM 914 C C . GLU A 1 108 ? -9.410 -8.359 15.333 1.00 88.69 108 GLU A C 1
ATOM 916 O O . GLU A 1 108 ? -8.630 -8.313 14.384 1.00 88.69 108 GLU A O 1
ATOM 921 N N . GLU A 1 109 ? -10.684 -7.978 15.204 1.00 89.69 109 GLU A N 1
ATOM 922 C CA . GLU A 1 109 ? -11.253 -7.518 13.933 1.00 89.69 109 GLU A CA 1
ATOM 923 C C . GLU A 1 109 ? -10.644 -6.182 13.483 1.00 89.69 109 GLU A C 1
ATOM 925 O O . GLU A 1 109 ? -10.350 -5.992 12.298 1.00 89.69 109 GLU A O 1
ATOM 930 N N . GLU A 1 110 ? -10.401 -5.271 14.424 1.00 88.75 110 GLU A N 1
ATOM 931 C CA . GLU A 1 110 ? -9.721 -4.001 14.169 1.00 88.75 110 GLU A CA 1
ATOM 932 C C . GLU A 1 110 ? -8.266 -4.240 13.758 1.00 88.75 110 GLU A C 1
ATOM 934 O O . GLU A 1 110 ? -7.812 -3.681 12.761 1.00 88.75 110 GLU A O 1
ATOM 939 N N . ARG A 1 111 ? -7.542 -5.126 14.456 1.00 88.56 111 ARG A N 1
ATOM 940 C CA . ARG A 1 111 ? -6.155 -5.489 14.102 1.00 88.56 111 ARG A CA 1
ATOM 941 C C . ARG A 1 111 ? -6.067 -6.072 12.699 1.00 88.56 111 ARG A C 1
ATOM 943 O O . ARG A 1 111 ? -5.239 -5.625 11.908 1.00 88.56 111 ARG A O 1
ATOM 950 N N . GLN A 1 112 ? -6.958 -7.005 12.371 1.00 90.62 112 GLN A N 1
ATOM 951 C CA . GLN A 1 112 ? -7.039 -7.572 11.030 1.00 90.62 112 GLN A CA 1
ATOM 952 C C . GLN A 1 112 ? -7.383 -6.493 9.997 1.00 90.62 112 GLN A C 1
ATOM 954 O O . GLN A 1 112 ? -6.825 -6.471 8.904 1.00 90.62 112 GLN A O 1
ATOM 959 N N . SER A 1 113 ? -8.262 -5.553 10.342 1.00 91.62 113 SER A N 1
ATOM 960 C CA . SER A 1 113 ? -8.636 -4.460 9.444 1.00 91.62 113 SER A CA 1
ATOM 961 C C . SER A 1 113 ? -7.498 -3.470 9.198 1.00 91.62 113 SER A C 1
ATOM 963 O O . SER A 1 113 ? -7.367 -2.993 8.068 1.00 91.62 113 SER A O 1
ATOM 965 N N . ILE A 1 114 ? -6.661 -3.200 10.205 1.00 91.25 114 ILE A N 1
ATOM 966 C CA . ILE A 1 114 ? -5.410 -2.444 10.059 1.00 91.25 114 ILE A CA 1
ATOM 967 C C . ILE A 1 114 ? -4.466 -3.198 9.122 1.00 91.25 114 ILE A C 1
ATOM 969 O O . ILE A 1 114 ? -3.992 -2.619 8.145 1.00 91.25 114 ILE A O 1
ATOM 973 N N . ASP A 1 115 ? -4.215 -4.481 9.386 1.00 90.88 115 ASP A N 1
ATOM 974 C CA . ASP A 1 115 ? -3.287 -5.293 8.595 1.00 90.88 115 ASP A CA 1
ATOM 975 C C . ASP A 1 115 ? -3.725 -5.391 7.128 1.00 90.88 115 ASP A C 1
ATOM 977 O O . ASP A 1 115 ? -2.911 -5.181 6.225 1.00 90.88 115 ASP A O 1
ATOM 981 N N . ASP A 1 116 ? -5.021 -5.598 6.881 1.00 92.69 116 ASP A N 1
ATOM 982 C CA . ASP A 1 116 ? -5.616 -5.577 5.545 1.00 92.69 116 ASP A CA 1
ATOM 983 C C . ASP A 1 116 ? -5.404 -4.229 4.843 1.00 92.69 116 ASP A C 1
ATOM 985 O O . ASP A 1 116 ? -5.069 -4.184 3.657 1.00 92.69 116 ASP A O 1
ATOM 989 N N . LEU A 1 117 ? -5.641 -3.112 5.542 1.00 93.06 117 LEU A N 1
ATOM 990 C CA . LEU A 1 117 ? -5.514 -1.773 4.964 1.00 93.06 117 LEU A CA 1
ATOM 991 C C . LEU A 1 117 ? -4.057 -1.480 4.588 1.00 93.06 117 LEU A C 1
ATOM 993 O O . LEU A 1 117 ? -3.773 -1.045 3.470 1.00 93.06 117 LEU A O 1
ATOM 997 N N . VAL A 1 118 ? -3.126 -1.783 5.495 1.00 92.94 118 VAL A N 1
ATOM 998 C CA . VAL A 1 118 ? -1.685 -1.631 5.261 1.00 92.94 118 VAL A CA 1
ATOM 999 C C . VAL A 1 118 ? -1.235 -2.503 4.098 1.00 92.94 118 VAL A C 1
ATOM 1001 O O . VAL A 1 118 ? -0.514 -2.021 3.221 1.00 92.94 118 VAL A O 1
ATOM 1004 N N . TRP A 1 119 ? -1.673 -3.764 4.060 1.00 93.75 119 TRP A N 1
ATOM 1005 C CA . TRP A 1 119 ? -1.361 -4.673 2.965 1.00 93.75 119 TRP A CA 1
ATOM 1006 C C . TRP A 1 119 ? -1.827 -4.116 1.624 1.00 93.75 119 TRP A C 1
ATOM 1008 O O . TRP A 1 119 ? -1.034 -4.059 0.686 1.00 93.75 119 TRP A O 1
ATOM 1018 N N . ASN A 1 120 ? -3.067 -3.630 1.543 1.00 92.31 120 ASN A N 1
ATOM 1019 C CA . ASN A 1 120 ? -3.592 -3.032 0.319 1.00 92.31 120 ASN A CA 1
ATOM 1020 C C . ASN A 1 120 ? -2.743 -1.844 -0.147 1.00 92.31 120 ASN A C 1
ATOM 1022 O O . ASN A 1 120 ? -2.402 -1.761 -1.327 1.00 92.31 120 ASN A O 1
ATOM 1026 N N . PHE A 1 121 ? -2.343 -0.949 0.757 1.00 91.75 121 PHE A N 1
ATOM 1027 C CA . PHE A 1 121 ? -1.488 0.182 0.391 1.00 91.75 121 PHE A CA 1
ATOM 1028 C C . PHE A 1 121 ? -0.110 -0.256 -0.113 1.00 91.75 121 PHE A C 1
ATOM 1030 O O . PHE A 1 121 ? 0.335 0.245 -1.148 1.00 91.75 121 PHE A O 1
ATOM 1037 N N . VAL A 1 122 ? 0.546 -1.213 0.559 1.00 92.00 122 VAL A N 1
ATOM 1038 C CA . VAL A 1 122 ? 1.831 -1.768 0.092 1.00 92.00 122 VAL A CA 1
ATOM 1039 C C . VAL A 1 122 ? 1.656 -2.415 -1.282 1.00 92.00 122 VAL A C 1
ATOM 1041 O O . VAL A 1 122 ? 2.444 -2.156 -2.192 1.00 92.00 122 VAL A O 1
ATOM 1044 N N . TRP A 1 123 ? 0.608 -3.223 -1.443 1.00 91.75 123 TRP A N 1
ATOM 1045 C CA . TRP A 1 123 ? 0.329 -3.979 -2.656 1.00 91.75 123 TRP A CA 1
ATOM 1046 C C . TRP A 1 123 ? 0.064 -3.077 -3.860 1.00 91.75 123 TRP A C 1
ATOM 1048 O O . TRP A 1 123 ? 0.677 -3.262 -4.909 1.00 91.75 123 TRP A O 1
ATOM 1058 N N . TYR A 1 124 ? -0.801 -2.067 -3.726 1.00 91.50 124 TYR A N 1
ATOM 1059 C CA . TYR A 1 124 ? -1.078 -1.147 -4.829 1.00 91.50 124 TYR A CA 1
ATOM 1060 C C . TYR A 1 124 ? 0.122 -0.269 -5.174 1.00 91.50 124 TYR A C 1
ATOM 1062 O O . TYR A 1 124 ? 0.354 -0.021 -6.357 1.00 91.50 124 TYR A O 1
ATOM 1070 N N . GLN A 1 125 ? 0.906 0.155 -4.176 1.00 90.69 125 GLN A N 1
ATOM 1071 C CA . GLN A 1 125 ? 2.153 0.882 -4.416 1.00 90.69 125 GLN A CA 1
ATOM 1072 C C . GLN A 1 125 ? 3.160 0.020 -5.194 1.00 90.69 125 GLN A C 1
ATOM 1074 O O . GLN A 1 125 ? 3.774 0.497 -6.147 1.00 90.69 125 GLN A O 1
ATOM 1079 N N . TRP A 1 126 ? 3.321 -1.249 -4.808 1.00 92.12 126 TRP A N 1
ATOM 1080 C CA . TRP A 1 126 ? 4.194 -2.189 -5.511 1.00 92.12 126 TRP A CA 1
ATOM 1081 C C . TRP A 1 126 ? 3.692 -2.476 -6.929 1.00 92.12 126 TRP A C 1
ATOM 1083 O O . TRP A 1 126 ? 4.472 -2.401 -7.873 1.00 92.12 126 TRP A O 1
ATOM 1093 N N . LYS A 1 127 ? 2.390 -2.733 -7.103 1.00 91.44 127 LYS A N 1
ATOM 1094 C CA . LYS A 1 127 ? 1.792 -3.054 -8.405 1.00 91.44 127 LYS A CA 1
ATOM 1095 C C . LYS A 1 127 ? 1.974 -1.920 -9.411 1.00 91.44 127 LYS A C 1
ATOM 1097 O O . LYS A 1 127 ? 2.307 -2.181 -10.562 1.00 91.44 127 LYS A O 1
ATOM 1102 N N . GLU A 1 128 ? 1.762 -0.676 -8.982 1.00 91.56 128 GLU A N 1
ATOM 1103 C CA . GLU A 1 128 ? 2.028 0.506 -9.807 1.00 91.56 128 GLU A CA 1
ATOM 1104 C C . GLU A 1 128 ? 3.496 0.546 -10.246 1.00 91.56 128 GLU A C 1
ATOM 1106 O O . GLU A 1 128 ? 3.778 0.608 -11.441 1.00 91.56 128 GLU A O 1
ATOM 1111 N N . ALA A 1 129 ? 4.426 0.433 -9.297 1.00 91.25 129 ALA A N 1
ATOM 1112 C CA . ALA A 1 129 ? 5.850 0.489 -9.597 1.00 91.25 129 ALA A CA 1
ATOM 1113 C C . ALA A 1 129 ? 6.318 -0.664 -10.501 1.00 91.25 129 ALA A C 1
ATOM 1115 O O . ALA A 1 129 ? 7.093 -0.434 -11.428 1.00 91.25 129 ALA A O 1
ATOM 1116 N N . ARG A 1 130 ? 5.795 -1.880 -10.299 1.00 91.19 130 ARG A N 1
ATOM 1117 C CA . ARG A 1 130 ? 6.098 -3.040 -11.143 1.00 91.19 130 ARG A CA 1
ATOM 1118 C C . ARG A 1 130 ? 5.642 -2.819 -12.584 1.00 91.19 130 ARG A C 1
ATOM 1120 O O . ARG A 1 130 ? 6.409 -3.059 -13.507 1.00 91.19 130 ARG A O 1
ATOM 1127 N N . MET A 1 131 ? 4.425 -2.305 -12.783 1.00 91.25 131 MET A N 1
ATOM 1128 C CA . MET A 1 131 ? 3.905 -2.011 -14.124 1.00 91.25 131 MET A CA 1
ATOM 1129 C C . MET A 1 131 ? 4.734 -0.946 -14.850 1.00 91.25 131 MET A C 1
ATOM 1131 O O . MET A 1 131 ? 4.953 -1.064 -16.055 1.00 91.25 131 MET A O 1
ATOM 1135 N N . LEU A 1 132 ? 5.199 0.080 -14.132 1.00 90.31 132 LEU A N 1
ATOM 1136 C CA . LEU A 1 132 ? 6.075 1.113 -14.690 1.00 90.31 132 LEU A CA 1
ATOM 1137 C C . LEU A 1 132 ? 7.440 0.545 -15.085 1.00 90.31 132 LEU A C 1
ATOM 1139 O O . LEU A 1 132 ? 7.920 0.812 -16.187 1.00 90.31 132 LEU A O 1
ATOM 1143 N N . TYR A 1 133 ? 8.030 -0.278 -14.220 1.00 90.12 133 TYR A N 1
ATOM 1144 C CA . TYR A 1 133 ? 9.287 -0.964 -14.493 1.00 90.12 133 TYR A CA 1
ATOM 1145 C C . TYR A 1 133 ? 9.177 -1.909 -15.703 1.00 90.12 133 TYR A C 1
ATOM 1147 O O . TYR A 1 133 ? 9.987 -1.835 -16.626 1.00 90.12 133 TYR A O 1
ATOM 1155 N N . ASP A 1 134 ? 8.138 -2.746 -15.764 1.00 89.62 134 ASP A N 1
ATOM 1156 C CA . ASP A 1 134 ? 7.942 -3.679 -16.878 1.00 89.62 134 ASP A CA 1
ATOM 1157 C C . ASP A 1 134 ? 7.711 -2.928 -18.200 1.00 89.62 134 ASP A C 1
ATOM 1159 O O . ASP A 1 134 ? 8.253 -3.306 -19.243 1.00 89.62 134 ASP A O 1
ATOM 1163 N N . HIS A 1 135 ? 6.954 -1.825 -18.170 1.00 87.44 135 HIS A N 1
ATOM 1164 C CA . HIS A 1 135 ? 6.768 -0.963 -19.337 1.00 87.44 135 HIS A CA 1
ATOM 1165 C C . HIS A 1 135 ? 8.098 -0.353 -19.800 1.00 87.44 135 HIS A C 1
ATOM 1167 O O . HIS A 1 135 ? 8.404 -0.387 -20.992 1.00 87.44 135 HIS A O 1
ATOM 1173 N N . SER A 1 136 ? 8.922 0.139 -18.869 1.00 85.56 136 SER A N 1
ATOM 1174 C CA . SER A 1 136 ? 10.221 0.740 -19.189 1.00 85.56 136 SER A CA 1
ATOM 1175 C C . SER A 1 136 ? 11.230 -0.280 -19.737 1.00 85.56 136 SER A C 1
ATOM 1177 O O . SER A 1 136 ? 12.013 0.056 -20.626 1.00 85.56 136 SER A O 1
ATOM 1179 N N . LYS A 1 137 ? 11.201 -1.534 -19.266 1.00 84.00 137 LYS A N 1
ATOM 1180 C CA . LYS A 1 137 ? 12.041 -2.629 -19.782 1.00 84.00 137 LYS A CA 1
ATOM 1181 C C . LYS A 1 137 ? 11.595 -3.111 -21.157 1.00 84.00 137 LYS A C 1
ATOM 1183 O O . LYS A 1 137 ? 12.448 -3.331 -22.012 1.00 84.00 137 LYS A O 1
ATOM 1188 N N . ASN A 1 138 ? 10.290 -3.252 -21.385 1.00 80.44 138 ASN A N 1
ATOM 1189 C CA . ASN A 1 138 ? 9.756 -3.666 -22.686 1.00 80.44 138 ASN A CA 1
ATOM 1190 C C . ASN A 1 138 ? 9.967 -2.599 -23.763 1.00 80.44 138 ASN A C 1
ATOM 1192 O O . ASN A 1 138 ? 10.208 -2.941 -24.910 1.00 80.44 138 ASN A O 1
ATOM 1196 N N . ALA A 1 139 ? 9.943 -1.322 -23.386 1.00 72.31 139 ALA A N 1
ATOM 1197 C CA . ALA A 1 139 ? 10.267 -0.200 -24.262 1.00 72.31 139 ALA A CA 1
ATOM 1198 C C . ALA A 1 139 ? 11.747 -0.117 -24.690 1.00 72.31 139 ALA A C 1
ATOM 1200 O O . ALA A 1 139 ? 12.065 0.572 -25.657 1.00 72.31 139 ALA A O 1
ATOM 1201 N N . LYS A 1 140 ? 12.658 -0.751 -23.938 1.00 58.91 140 LYS A N 1
ATOM 1202 C CA . LYS A 1 140 ? 14.110 -0.765 -24.201 1.00 58.91 140 LYS A CA 1
ATOM 1203 C C . LYS A 1 140 ? 14.576 -2.006 -24.976 1.00 58.91 140 LYS A C 1
ATOM 1205 O O . LYS A 1 140 ? 15.760 -2.080 -25.300 1.00 58.91 140 LYS A O 1
ATOM 1210 N N . LYS A 1 141 ? 13.690 -2.980 -25.201 1.00 53.47 141 LYS A N 1
ATOM 1211 C CA . LYS A 1 141 ? 13.931 -4.162 -26.041 1.00 53.47 141 LYS A CA 1
ATOM 1212 C C . LYS A 1 141 ? 13.511 -3.879 -27.475 1.00 53.47 141 LYS A C 1
ATOM 1214 O O . LYS A 1 141 ? 14.206 -4.403 -28.369 1.00 53.47 141 LYS A O 1
#

Foldseek 3Di:
DVVVLVVVLVVLLVVLVVVLVVVLVVLVCVCVVVVLDDPVLVVVLVVLVVVVPDADDLVLVCCQVPDACDDPNDRDPPNCSVVVVLVVQLVVSLVVSCVVCVVPDDDPSSSVSSSVSSSSNSVSRVVSVVVSSVSVVVVVD

Nearest PDB structures (foldseek):
  4mc8-assembly1_A  TM=4.700E-01  e=5.618E+00  Kitasatospora setae KM-6054

Mean predicted aligned error: 6.32 Å

Organism: NCBI:txid1580092